Protein AF-X0ZVK7-F1 (afdb_monomer_lite)

Radius of gyration: 13.41 Å; chains: 1; bounding box: 28×32×32 Å

Organism: NCBI:txid412755

Sequence (86 aa):
AAPDYQLLEEEDSQGQTHLSLIISLEVGVVDESDVIATVLSELRRAPHPGKLTAGVWAQAKLLRVKRMQPISQRGKVWTLHLTKTE

Structure (mmCIF, N/CA/C/O backbone):
data_AF-X0ZVK7-F1
#
_entry.id   AF-X0ZVK7-F1
#
loop_
_atom_site.group_PDB
_atom_site.id
_atom_site.type_symbol
_atom_site.label_atom_id
_atom_site.label_alt_id
_atom_site.label_comp_id
_atom_site.label_asym_id
_atom_site.label_entity_id
_atom_site.label_seq_id
_atom_site.pdbx_PDB_ins_code
_atom_site.Cartn_x
_atom_site.Cartn_y
_atom_site.Cartn_z
_atom_site.occupancy
_atom_site.B_iso_or_equiv
_atom_site.auth_seq_id
_atom_site.auth_comp_id
_atom_site.auth_asym_id
_atom_site.auth_atom_id
_atom_site.pdbx_PDB_model_num
ATOM 1 N N . ALA A 1 1 ? 13.070 11.726 -12.585 1.00 71.25 1 ALA A N 1
ATOM 2 C CA . ALA A 1 1 ? 11.876 11.030 -13.094 1.00 71.25 1 ALA A CA 1
ATOM 3 C C . ALA A 1 1 ? 10.877 10.903 -11.953 1.00 71.25 1 ALA A C 1
ATOM 5 O O . ALA A 1 1 ? 11.318 10.850 -10.806 1.00 71.25 1 ALA A O 1
ATOM 6 N N . ALA A 1 2 ? 9.575 10.924 -12.245 1.00 79.44 2 ALA A N 1
ATOM 7 C CA . ALA A 1 2 ? 8.560 10.588 -11.248 1.00 79.44 2 ALA A CA 1
ATOM 8 C C . ALA A 1 2 ? 8.715 9.108 -10.834 1.00 79.44 2 ALA A C 1
ATOM 10 O O . ALA A 1 2 ? 9.232 8.323 -11.630 1.00 79.44 2 ALA A O 1
ATOM 11 N N . PRO A 1 3 ? 8.360 8.724 -9.596 1.00 90.44 3 PRO A N 1
ATOM 12 C CA . PRO A 1 3 ? 8.475 7.333 -9.164 1.00 90.44 3 PRO A CA 1
ATOM 13 C C . PRO A 1 3 ? 7.393 6.447 -9.803 1.00 90.44 3 PRO A C 1
ATOM 15 O O . PRO A 1 3 ? 6.279 6.897 -10.040 1.00 90.44 3 PRO A O 1
ATOM 18 N N . ASP A 1 4 ? 7.680 5.161 -10.005 1.00 94.25 4 ASP A N 1
ATOM 19 C CA . ASP A 1 4 ? 6.694 4.209 -10.553 1.00 94.25 4 ASP A CA 1
ATOM 20 C C . ASP A 1 4 ? 5.503 3.977 -9.611 1.00 94.25 4 ASP A C 1
ATOM 22 O O . ASP A 1 4 ? 4.393 3.663 -10.045 1.00 94.25 4 ASP A O 1
ATOM 26 N N . TYR A 1 5 ? 5.732 4.149 -8.308 1.00 94.81 5 TYR A N 1
ATOM 27 C CA . TYR A 1 5 ? 4.713 4.062 -7.275 1.00 94.81 5 TYR A CA 1
ATOM 28 C C . TYR A 1 5 ? 5.003 5.012 -6.111 1.00 94.81 5 TYR A C 1
ATOM 30 O O . TYR A 1 5 ? 6.152 5.373 -5.839 1.00 94.81 5 TYR A O 1
ATOM 38 N N . GLN A 1 6 ? 3.953 5.372 -5.381 1.00 94.50 6 GLN A N 1
ATOM 39 C CA . GLN A 1 6 ? 4.025 6.190 -4.177 1.00 94.50 6 GLN A CA 1
ATOM 40 C C . GLN A 1 6 ? 2.962 5.732 -3.179 1.00 94.50 6 GLN A C 1
ATOM 42 O O . GLN A 1 6 ? 1.805 5.559 -3.540 1.00 94.50 6 GLN A O 1
ATOM 47 N N . LEU A 1 7 ? 3.350 5.537 -1.922 1.00 93.38 7 LEU A N 1
ATOM 48 C CA . LEU A 1 7 ? 2.409 5.304 -0.836 1.00 93.38 7 LEU A CA 1
ATOM 49 C C . LEU A 1 7 ? 1.892 6.651 -0.333 1.00 93.38 7 LEU A C 1
ATOM 51 O O . LEU A 1 7 ? 2.681 7.543 -0.020 1.00 93.38 7 LEU A O 1
ATOM 55 N N . LEU A 1 8 ? 0.581 6.781 -0.242 1.00 91.75 8 LEU A N 1
ATOM 56 C CA . LEU A 1 8 ? -0.112 7.963 0.229 1.00 91.75 8 LEU A CA 1
ATOM 57 C C . LEU A 1 8 ? -1.006 7.568 1.399 1.00 91.75 8 LEU A C 1
ATOM 59 O O . LEU A 1 8 ? -1.824 6.662 1.278 1.00 91.75 8 LEU A O 1
ATOM 63 N N . GLU A 1 9 ? -0.849 8.241 2.525 1.00 91.12 9 GLU A N 1
ATOM 64 C CA . GLU A 1 9 ? -1.781 8.149 3.643 1.00 91.12 9 GLU A CA 1
ATOM 65 C C . GLU A 1 9 ? -2.864 9.213 3.465 1.00 91.12 9 GLU A C 1
ATOM 67 O O . GLU A 1 9 ? -2.545 10.392 3.329 1.00 91.12 9 GLU A O 1
ATOM 72 N N . GLU A 1 10 ? -4.130 8.805 3.429 1.00 88.56 10 GLU A N 1
ATOM 73 C CA . GLU A 1 10 ? -5.267 9.686 3.146 1.00 88.56 10 GLU A CA 1
ATOM 74 C C . GLU A 1 10 ? -6.346 9.529 4.200 1.00 88.56 10 GLU A C 1
ATOM 76 O O . GLU A 1 10 ? -6.648 8.415 4.611 1.00 88.56 10 GLU A O 1
ATOM 81 N N . GLU A 1 11 ? -6.982 10.628 4.580 1.00 87.56 11 GLU A N 1
ATOM 82 C CA . GLU A 1 11 ? -8.193 10.592 5.396 1.00 87.56 11 GLU A CA 1
ATOM 83 C C . GLU A 1 11 ? -9.424 10.767 4.500 1.00 87.56 11 GLU A C 1
ATOM 85 O O . GLU A 1 11 ? -9.455 11.650 3.632 1.00 87.56 11 GLU A O 1
ATOM 90 N N . ASP A 1 12 ? -10.419 9.895 4.668 1.00 83.81 12 ASP A N 1
ATOM 91 C CA . ASP A 1 12 ? -11.703 10.025 3.984 1.00 83.81 12 ASP A CA 1
ATOM 92 C C . ASP A 1 12 ? -12.663 10.984 4.711 1.00 83.81 12 ASP A C 1
ATOM 94 O O . ASP A 1 12 ? -12.406 11.465 5.811 1.00 83.81 12 ASP A O 1
ATOM 98 N N . SER A 1 13 ? -13.817 11.252 4.096 1.00 85.31 13 SER A N 1
ATOM 99 C CA . SER A 1 13 ? -14.843 12.146 4.659 1.00 85.31 13 SER A CA 1
ATOM 100 C C . SER A 1 13 ? -15.424 11.705 6.015 1.00 85.31 13 SER A C 1
ATOM 102 O O . SER A 1 13 ? -16.101 12.496 6.666 1.00 85.31 13 SER A O 1
ATOM 104 N N . GLN A 1 14 ? -15.195 10.456 6.440 1.00 85.62 14 GLN A N 1
ATOM 105 C CA . GLN A 1 14 ? -15.620 9.933 7.742 1.00 85.62 14 GLN A CA 1
ATOM 106 C C . GLN A 1 14 ? -14.503 10.008 8.795 1.00 85.62 14 GLN A C 1
ATOM 108 O O . GLN A 1 14 ? -14.696 9.539 9.918 1.00 85.62 14 GLN A O 1
ATOM 113 N N . GLY A 1 15 ? -13.348 10.591 8.458 1.00 84.19 15 GLY A N 1
ATOM 114 C CA . GLY A 1 15 ? -12.184 10.648 9.337 1.00 84.19 15 GLY A CA 1
ATOM 115 C C . GLY A 1 15 ? -11.409 9.329 9.394 1.00 84.19 15 GLY A C 1
ATOM 116 O O . GLY A 1 15 ? -10.628 9.120 10.322 1.00 84.19 15 GLY A O 1
ATOM 117 N N . GLN A 1 16 ? -11.640 8.398 8.458 1.00 83.44 16 GLN A N 1
ATOM 118 C CA . GLN A 1 16 ? -10.915 7.133 8.430 1.00 83.44 16 GLN A CA 1
ATOM 119 C C . GLN A 1 16 ? -9.671 7.238 7.550 1.00 83.44 16 GLN A C 1
ATOM 121 O O . GLN A 1 16 ? -9.746 7.586 6.370 1.00 83.44 16 GLN A O 1
ATOM 126 N N . THR A 1 17 ? -8.521 6.896 8.132 1.00 85.31 17 THR A N 1
ATOM 127 C CA . T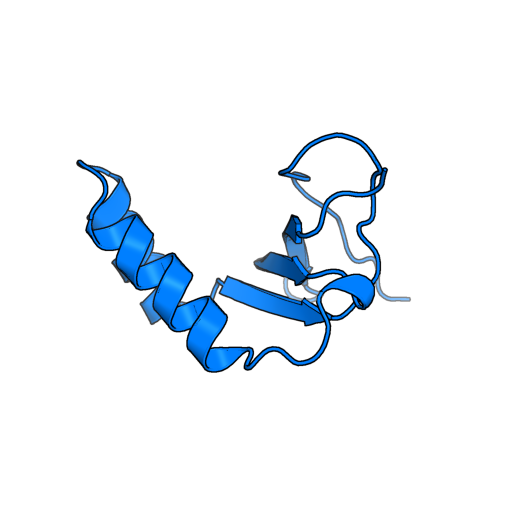HR A 1 17 ? -7.243 6.849 7.425 1.00 85.31 17 THR A CA 1
ATOM 128 C C . THR A 1 17 ? -7.126 5.586 6.574 1.00 85.31 17 THR A C 1
ATOM 130 O O . THR A 1 17 ? -7.296 4.470 7.067 1.00 85.31 17 THR A O 1
ATOM 13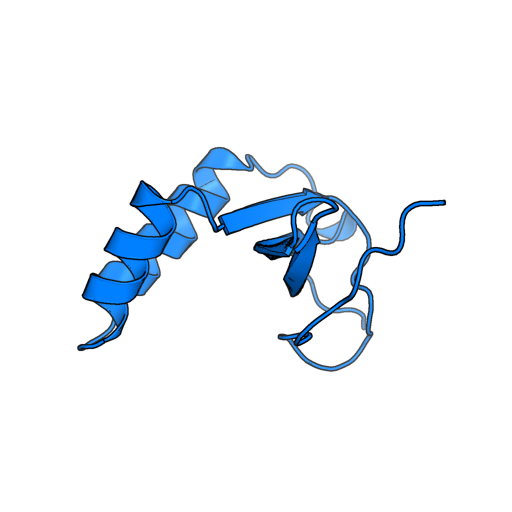3 N N . HIS A 1 18 ? -6.763 5.761 5.309 1.00 88.25 18 HIS A N 1
ATOM 134 C CA . HIS A 1 18 ? -6.452 4.714 4.342 1.00 88.25 18 HIS A CA 1
ATOM 135 C C . HIS A 1 18 ? -5.026 4.886 3.822 1.00 88.25 18 HIS A C 1
ATOM 137 O O . HIS A 1 18 ? -4.463 5.979 3.828 1.00 88.25 18 HIS A O 1
ATOM 143 N N . LEU A 1 19 ? -4.452 3.796 3.326 1.00 92.44 19 LEU A N 1
ATOM 144 C CA . LEU A 1 19 ? -3.181 3.789 2.619 1.00 92.44 19 LEU A CA 1
ATOM 145 C C . LEU A 1 19 ? -3.435 3.497 1.144 1.00 92.44 19 LEU A C 1
ATOM 147 O O . LEU A 1 19 ? -3.812 2.388 0.769 1.00 92.44 19 LEU A O 1
ATOM 151 N N . SER A 1 20 ? -3.190 4.480 0.294 1.00 94.00 20 SER A N 1
ATOM 152 C CA . SER A 1 20 ? -3.269 4.343 -1.153 1.00 94.00 20 SER A CA 1
ATOM 153 C C . SER A 1 20 ? -1.880 4.128 -1.731 1.00 94.00 20 SER A C 1
ATOM 155 O O . SER A 1 20 ? -1.014 4.995 -1.657 1.00 94.00 20 SER A O 1
ATOM 157 N N . LEU A 1 21 ? -1.659 2.979 -2.359 1.00 95.81 21 LEU A N 1
ATOM 158 C CA . LEU A 1 21 ? -0.528 2.782 -3.248 1.00 95.81 21 LEU A CA 1
ATOM 159 C C . LEU A 1 21 ? -0.886 3.370 -4.615 1.00 95.81 21 LEU A C 1
ATOM 161 O O . LEU A 1 21 ? -1.593 2.755 -5.416 1.00 95.81 21 LEU A O 1
ATOM 165 N N . ILE A 1 22 ? -0.412 4.585 -4.870 1.00 96.00 22 ILE A N 1
ATOM 166 C CA . ILE A 1 22 ? -0.457 5.194 -6.194 1.00 96.00 22 ILE A CA 1
ATOM 167 C C . ILE A 1 22 ? 0.514 4.433 -7.089 1.00 96.00 22 ILE A C 1
ATOM 169 O O . ILE A 1 22 ? 1.679 4.273 -6.730 1.00 96.00 22 ILE A O 1
ATOM 173 N N . ILE A 1 23 ? 0.052 3.996 -8.257 1.00 96.44 23 ILE A N 1
ATOM 174 C CA . ILE A 1 23 ? 0.894 3.387 -9.287 1.00 96.44 23 ILE A CA 1
ATOM 175 C C . ILE A 1 23 ? 0.759 4.212 -10.560 1.00 96.44 23 ILE A C 1
ATOM 177 O O . ILE A 1 23 ? -0.353 4.390 -11.069 1.00 96.44 23 ILE A O 1
ATOM 181 N N . SER A 1 24 ? 1.900 4.671 -11.078 1.00 95.00 24 SER A N 1
ATOM 182 C CA . SER A 1 24 ? 1.971 5.464 -12.302 1.00 95.00 24 SER A CA 1
ATOM 183 C C . SER A 1 24 ? 1.324 4.728 -13.474 1.00 95.00 24 SER A C 1
ATOM 185 O O . SER A 1 24 ? 1.456 3.507 -13.632 1.00 95.00 24 SER A O 1
ATOM 187 N N . LEU A 1 25 ? 0.640 5.488 -14.332 1.00 93.50 25 LEU A N 1
ATOM 188 C CA . LEU A 1 25 ? 0.061 4.969 -15.572 1.00 93.50 25 LEU A CA 1
ATOM 189 C C . LEU A 1 25 ? 1.142 4.452 -16.536 1.00 93.50 25 LEU A C 1
ATOM 191 O O . LEU A 1 25 ? 0.870 3.551 -17.325 1.00 93.50 25 LEU A O 1
ATOM 195 N N . GLU A 1 26 ? 2.372 4.960 -16.418 1.00 94.44 26 GLU A N 1
ATOM 196 C CA . GLU A 1 26 ? 3.527 4.568 -17.239 1.00 94.44 26 GLU A CA 1
ATOM 197 C C . GLU A 1 26 ? 3.991 3.126 -16.977 1.00 94.44 26 GLU A C 1
ATOM 199 O O . GLU A 1 26 ? 4.622 2.522 -17.838 1.00 94.44 26 GLU A O 1
ATOM 204 N N . VAL A 1 27 ? 3.611 2.538 -15.835 1.00 94.56 27 VAL A N 1
ATOM 205 C CA . VAL A 1 27 ? 3.894 1.129 -15.497 1.00 94.56 27 VAL A CA 1
ATOM 206 C C . VAL A 1 27 ? 3.116 0.150 -16.397 1.00 94.56 27 VAL A C 1
ATOM 208 O O . VAL A 1 27 ? 3.466 -1.024 -16.480 1.00 94.56 27 VAL A O 1
ATOM 211 N N . GLY A 1 28 ? 2.080 0.611 -17.109 1.00 94.25 28 GLY A N 1
ATOM 212 C CA . GLY A 1 28 ? 1.255 -0.234 -17.979 1.00 94.25 28 GLY A CA 1
ATOM 213 C C . GLY A 1 28 ? 0.123 -0.948 -17.234 1.00 94.25 28 GLY A C 1
ATOM 214 O O . GLY A 1 28 ? -0.348 -0.465 -16.206 1.00 94.25 28 GLY A O 1
ATOM 215 N N . VAL A 1 29 ? -0.373 -2.062 -17.780 1.00 95.12 29 VAL A N 1
ATOM 216 C CA . VAL A 1 29 ? -1.503 -2.811 -17.198 1.00 95.12 29 VAL A CA 1
ATOM 217 C C . VAL A 1 29 ? -1.056 -3.528 -15.925 1.00 95.12 29 VAL A C 1
ATOM 219 O O . VAL A 1 29 ? -0.071 -4.260 -15.936 1.00 95.12 29 VAL A O 1
ATOM 222 N N . VAL A 1 30 ? -1.800 -3.325 -14.838 1.00 95.75 30 VAL A N 1
ATOM 223 C CA . VAL A 1 30 ? -1.535 -3.911 -13.521 1.00 95.75 30 VAL A CA 1
ATOM 224 C C . VAL A 1 30 ? -2.866 -4.348 -12.913 1.00 95.75 30 VAL A C 1
ATOM 226 O O . VAL A 1 30 ? -3.821 -3.573 -12.937 1.00 95.75 30 VAL A O 1
ATOM 229 N N . ASP A 1 31 ? -2.924 -5.563 -12.366 1.00 96.50 31 ASP A N 1
ATOM 230 C CA . ASP A 1 31 ? -4.063 -6.022 -11.567 1.00 96.50 31 ASP A CA 1
ATOM 231 C C . ASP A 1 31 ? -3.931 -5.494 -10.130 1.00 96.50 31 ASP A C 1
ATOM 233 O O . ASP A 1 31 ? -2.956 -5.762 -9.423 1.00 96.50 31 ASP A O 1
ATOM 237 N N . GLU A 1 32 ? -4.909 -4.702 -9.697 1.00 95.88 32 GLU A N 1
ATOM 238 C CA . GLU A 1 32 ? -4.900 -4.059 -8.382 1.00 95.88 32 GLU A CA 1
ATOM 239 C C . GLU A 1 32 ? -4.982 -5.068 -7.226 1.00 95.88 32 GLU A C 1
ATOM 241 O O . GLU A 1 32 ? -4.380 -4.857 -6.169 1.00 95.88 32 GLU A O 1
ATOM 246 N N . SER A 1 33 ? -5.685 -6.184 -7.426 1.00 95.75 33 SER A N 1
ATOM 247 C CA . SER A 1 33 ? -5.823 -7.241 -6.423 1.00 95.75 33 SER A CA 1
ATOM 248 C C . SER A 1 33 ? -4.504 -7.985 -6.239 1.00 95.75 33 SER A C 1
ATOM 250 O O . SER A 1 33 ? -4.091 -8.227 -5.100 1.00 95.75 33 SER A O 1
ATOM 252 N N . ASP A 1 34 ? -3.804 -8.274 -7.337 1.00 97.38 34 ASP A N 1
ATOM 253 C CA . ASP A 1 34 ? -2.486 -8.917 -7.302 1.00 97.38 34 ASP A CA 1
ATOM 254 C C . ASP A 1 34 ? -1.436 -8.023 -6.641 1.00 97.38 34 ASP A C 1
ATOM 256 O O . ASP A 1 34 ? -0.592 -8.503 -5.878 1.00 97.38 34 ASP A O 1
ATOM 260 N N . VAL A 1 35 ? -1.508 -6.707 -6.857 1.00 97.00 35 VAL A N 1
ATOM 261 C CA . VAL A 1 35 ? -0.653 -5.740 -6.157 1.00 97.00 35 VAL A CA 1
ATOM 262 C C . VAL A 1 35 ? -0.893 -5.791 -4.653 1.00 97.00 35 VAL A C 1
ATOM 264 O O . VAL A 1 35 ? 0.062 -5.920 -3.884 1.00 97.00 35 VAL A O 1
ATOM 267 N N . ILE A 1 36 ? -2.152 -5.701 -4.217 1.00 96.25 36 ILE A N 1
ATOM 268 C CA . ILE A 1 36 ? -2.499 -5.739 -2.790 1.00 96.25 36 ILE A CA 1
ATOM 269 C C . ILE A 1 36 ? -2.022 -7.059 -2.175 1.00 96.25 36 ILE A C 1
ATOM 271 O O . ILE A 1 36 ? -1.385 -7.054 -1.117 1.00 96.25 36 ILE A O 1
ATOM 275 N N . ALA A 1 37 ? -2.268 -8.185 -2.851 1.00 96.44 37 ALA A N 1
ATOM 276 C CA . ALA A 1 37 ? -1.812 -9.499 -2.412 1.00 96.44 37 ALA A CA 1
ATOM 277 C C . ALA A 1 37 ? -0.282 -9.562 -2.293 1.00 96.44 37 ALA A C 1
ATOM 279 O O . ALA A 1 37 ? 0.236 -10.069 -1.294 1.00 96.44 37 ALA A O 1
ATOM 280 N N . THR A 1 38 ? 0.435 -8.989 -3.262 1.00 96.44 38 THR A N 1
ATOM 281 C CA . THR A 1 38 ? 1.900 -8.922 -3.271 1.00 96.44 38 THR A CA 1
ATOM 282 C C . THR A 1 38 ? 2.426 -8.108 -2.089 1.00 96.44 38 THR A C 1
ATOM 284 O O . THR A 1 38 ? 3.262 -8.603 -1.334 1.00 96.44 38 THR A O 1
ATOM 287 N N . VAL A 1 39 ? 1.903 -6.901 -1.851 1.00 94.50 39 VAL A N 1
ATOM 288 C CA . VAL A 1 39 ? 2.338 -6.049 -0.728 1.00 94.50 39 VAL A CA 1
ATOM 289 C C . VAL A 1 39 ? 2.087 -6.733 0.615 1.00 94.50 39 VAL A C 1
ATOM 291 O O . VAL A 1 39 ? 2.977 -6.785 1.465 1.00 94.50 39 VAL A O 1
ATOM 294 N N . LEU A 1 40 ? 0.894 -7.299 0.814 1.00 94.44 40 LEU A N 1
ATOM 295 C CA . LEU A 1 40 ? 0.562 -8.009 2.050 1.00 94.44 40 LEU A CA 1
ATOM 296 C C . LEU A 1 40 ? 1.435 -9.256 2.243 1.00 94.44 40 LEU A C 1
ATOM 298 O O . LEU A 1 40 ? 1.825 -9.556 3.371 1.00 94.44 40 LEU A O 1
ATOM 302 N N . SER A 1 41 ? 1.754 -9.978 1.165 1.00 94.88 41 SER A N 1
ATOM 303 C CA . SER A 1 41 ? 2.674 -11.119 1.201 1.00 94.88 41 SER A CA 1
ATOM 304 C C . SER A 1 41 ? 4.069 -10.691 1.658 1.00 94.88 41 SER A C 1
ATOM 306 O O . SER A 1 41 ? 4.609 -11.270 2.600 1.00 94.88 41 SER A O 1
ATOM 308 N N . GLU A 1 42 ? 4.624 -9.631 1.073 1.00 93.75 42 GLU A N 1
ATOM 309 C CA . GLU A 1 42 ? 5.959 -9.146 1.429 1.00 93.75 42 GLU A CA 1
ATOM 310 C C . GLU A 1 42 ? 6.018 -8.596 2.863 1.00 93.75 42 GLU A C 1
ATOM 312 O O . GLU A 1 42 ? 6.952 -8.903 3.606 1.00 93.75 42 GLU A O 1
ATOM 317 N N . LEU A 1 43 ? 4.974 -7.902 3.331 1.00 90.56 43 LEU A N 1
ATOM 318 C CA . LEU A 1 43 ? 4.881 -7.474 4.733 1.00 90.56 43 LEU A CA 1
ATOM 319 C C . LEU A 1 43 ? 4.840 -8.658 5.711 1.00 90.56 43 LEU A C 1
ATOM 321 O O . LEU A 1 43 ? 5.449 -8.588 6.778 1.00 90.56 43 LEU A O 1
ATOM 325 N N . ARG A 1 44 ? 4.178 -9.770 5.359 1.00 90.62 44 ARG A N 1
ATOM 326 C CA . ARG A 1 44 ? 4.169 -10.988 6.196 1.00 90.62 44 ARG A CA 1
ATOM 327 C C . ARG A 1 44 ? 5.542 -11.639 6.319 1.00 90.62 44 ARG A C 1
ATOM 329 O O . ARG A 1 44 ? 5.782 -12.325 7.312 1.00 90.62 44 ARG A O 1
ATOM 336 N N . ARG A 1 45 ? 6.403 -11.461 5.315 1.00 90.38 45 ARG A N 1
ATOM 337 C CA . ARG A 1 45 ? 7.768 -12.006 5.283 1.00 90.38 45 ARG A CA 1
ATOM 338 C C . ARG A 1 45 ? 8.751 -11.153 6.082 1.00 90.38 45 ARG A C 1
ATOM 340 O O . ARG A 1 45 ? 9.797 -11.663 6.477 1.00 90.38 45 ARG A O 1
ATOM 347 N N . ALA A 1 46 ? 8.422 -9.888 6.343 1.00 85.00 46 ALA A N 1
ATOM 348 C CA . ALA A 1 46 ? 9.238 -9.022 7.179 1.00 85.00 46 ALA A CA 1
ATOM 349 C C . ALA A 1 46 ? 9.233 -9.488 8.658 1.00 85.00 46 ALA A C 1
ATOM 351 O O . ALA A 1 46 ? 8.215 -9.997 9.146 1.00 85.00 46 ALA A O 1
ATOM 352 N N . PRO A 1 47 ? 10.346 -9.302 9.401 1.00 82.00 47 PRO A N 1
ATOM 353 C CA . PRO A 1 47 ? 10.401 -9.554 10.843 1.00 82.00 47 PRO A CA 1
ATOM 354 C C . PRO A 1 47 ? 9.317 -8.780 11.606 1.00 82.00 47 PRO A C 1
ATOM 356 O O . PRO A 1 47 ? 8.730 -7.831 11.083 1.00 82.00 47 PRO A O 1
ATOM 359 N N . HIS A 1 48 ? 9.053 -9.152 12.864 1.00 69.44 48 HIS A N 1
ATOM 360 C CA . HIS A 1 48 ? 8.134 -8.375 13.709 1.00 69.44 48 HIS A CA 1
ATOM 361 C C . HIS A 1 48 ? 8.565 -6.897 13.718 1.00 69.44 48 HIS A C 1
ATOM 363 O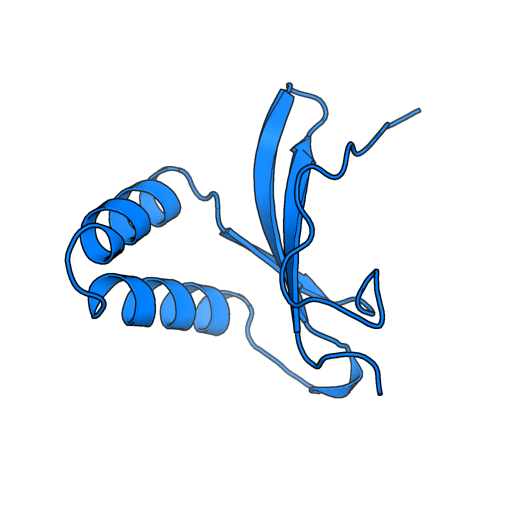 O . HIS A 1 48 ? 9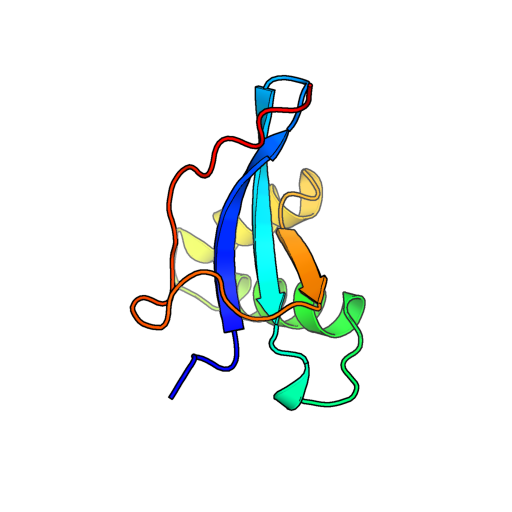.746 -6.641 13.957 1.00 69.44 48 HIS A O 1
ATOM 369 N N . PRO A 1 49 ? 7.664 -5.933 13.428 1.00 77.50 49 PRO A N 1
ATOM 370 C CA . PRO A 1 49 ? 6.191 -5.998 13.437 1.00 77.50 49 PRO A CA 1
ATOM 371 C C . PRO A 1 49 ? 5.476 -6.302 12.097 1.00 77.50 49 PRO A C 1
ATOM 373 O O . PRO A 1 49 ? 4.247 -6.345 12.077 1.00 77.50 49 PRO A O 1
ATOM 376 N N . GLY A 1 50 ? 6.182 -6.549 10.987 1.00 79.00 50 GLY A N 1
ATOM 377 C CA . GLY A 1 50 ? 5.587 -6.620 9.638 1.00 79.00 50 GLY A CA 1
ATOM 378 C C . GLY A 1 50 ? 4.429 -7.616 9.478 1.00 79.00 50 GLY A C 1
ATOM 379 O O . GLY A 1 50 ? 3.397 -7.286 8.889 1.00 79.00 50 GLY A O 1
ATOM 380 N N . LYS A 1 51 ? 4.536 -8.803 10.089 1.00 83.56 51 LYS A N 1
ATOM 381 C CA . LYS A 1 51 ? 3.473 -9.826 10.072 1.00 83.56 51 LYS A CA 1
ATOM 382 C C . LYS A 1 51 ? 2.172 -9.371 10.743 1.00 83.56 51 LYS A C 1
ATOM 384 O O . LYS A 1 51 ? 1.096 -9.685 10.234 1.00 83.56 51 LYS A O 1
ATOM 389 N N . LEU A 1 52 ? 2.260 -8.643 11.860 1.00 86.56 52 LEU A N 1
ATOM 390 C CA . LEU A 1 52 ? 1.087 -8.087 12.544 1.00 86.56 52 LEU A CA 1
ATOM 391 C C . LEU A 1 52 ? 0.454 -6.985 11.693 1.00 86.56 52 LEU A C 1
ATOM 393 O O . LEU A 1 52 ? -0.753 -7.011 11.459 1.00 86.56 52 LEU A O 1
ATOM 397 N N . THR A 1 53 ? 1.280 -6.084 11.153 1.00 86.31 53 THR A N 1
ATOM 398 C CA . THR A 1 53 ? 0.844 -5.007 10.256 1.00 86.31 53 THR A CA 1
ATOM 399 C C . THR A 1 53 ? 0.082 -5.550 9.047 1.00 86.31 53 THR A C 1
ATOM 401 O O . THR A 1 53 ? -1.020 -5.090 8.763 1.00 86.31 53 THR A O 1
ATOM 404 N N . ALA A 1 54 ? 0.607 -6.584 8.381 1.00 88.31 54 ALA A N 1
ATOM 405 C CA . ALA A 1 54 ? -0.063 -7.211 7.243 1.00 88.31 54 ALA A CA 1
ATOM 406 C C . ALA A 1 54 ? -1.437 -7.800 7.607 1.00 88.31 54 ALA A C 1
ATOM 408 O O . ALA A 1 54 ? -2.365 -7.748 6.803 1.00 88.31 54 ALA A O 1
ATOM 409 N N . GLY A 1 55 ? -1.570 -8.371 8.809 1.00 88.19 55 GLY A N 1
ATOM 410 C CA . GLY A 1 55 ? -2.844 -8.886 9.312 1.00 88.19 55 GLY A CA 1
ATOM 411 C C . GLY A 1 55 ? -3.873 -7.775 9.510 1.00 88.19 55 GLY A C 1
ATOM 412 O O . GLY A 1 55 ? -4.982 -7.867 8.985 1.00 88.19 55 GLY A O 1
ATOM 413 N N . VAL A 1 56 ? -3.480 -6.699 10.198 1.00 89.88 56 VAL A N 1
ATOM 414 C CA . VAL A 1 56 ? -4.346 -5.537 10.457 1.00 89.88 56 VAL A CA 1
ATOM 415 C C . VAL A 1 56 ? -4.782 -4.873 9.151 1.00 89.88 56 VAL A C 1
ATOM 417 O O . VAL A 1 56 ? -5.972 -4.640 8.951 1.00 89.88 56 VAL A O 1
ATOM 420 N N . TRP A 1 57 ? -3.847 -4.617 8.232 1.00 91.38 57 TRP A N 1
ATOM 421 C CA . TRP A 1 57 ? -4.149 -3.955 6.959 1.00 91.38 57 TRP A CA 1
ATOM 422 C C . TRP A 1 57 ? -5.085 -4.781 6.079 1.00 91.38 57 TRP A C 1
ATOM 424 O O . TRP A 1 57 ? -5.981 -4.216 5.451 1.00 91.38 57 TRP A O 1
ATOM 434 N N . ALA A 1 58 ? -4.916 -6.106 6.062 1.00 89.62 58 ALA A N 1
ATOM 435 C CA . ALA A 1 58 ? -5.807 -7.006 5.338 1.00 89.62 58 ALA A CA 1
ATOM 436 C C . ALA A 1 58 ? -7.220 -7.018 5.942 1.00 89.62 58 ALA A C 1
ATOM 438 O O . ALA A 1 58 ? -8.200 -6.887 5.211 1.00 89.62 58 ALA A O 1
ATOM 439 N N . GLN A 1 59 ? -7.332 -7.146 7.270 1.00 90.06 59 GLN A N 1
ATOM 440 C CA . GLN A 1 59 ? -8.624 -7.224 7.956 1.00 90.06 59 GLN A CA 1
ATOM 441 C C . GLN A 1 59 ? -9.430 -5.928 7.817 1.00 90.06 59 GLN A C 1
ATOM 443 O O . GLN A 1 59 ? -10.630 -5.975 7.558 1.00 90.06 59 GLN A O 1
ATOM 448 N N . ALA A 1 60 ? -8.771 -4.779 7.971 1.00 88.00 60 ALA A N 1
ATOM 449 C CA . ALA A 1 60 ? -9.413 -3.471 7.910 1.00 88.00 60 ALA A CA 1
ATOM 450 C C . ALA A 1 60 ? -9.505 -2.892 6.483 1.00 88.00 60 ALA A C 1
ATOM 452 O O . ALA A 1 60 ? -10.011 -1.788 6.315 1.00 88.00 60 ALA A O 1
ATOM 453 N N . LYS A 1 61 ? -9.044 -3.623 5.452 1.00 88.50 61 LYS A N 1
ATOM 454 C CA . LYS A 1 61 ? -9.014 -3.169 4.046 1.00 88.50 61 LYS A CA 1
ATOM 455 C C . LYS A 1 61 ? -8.365 -1.783 3.878 1.00 88.50 61 LYS A C 1
ATOM 457 O O . LYS A 1 61 ? -8.844 -0.952 3.109 1.00 88.50 61 LYS A O 1
ATOM 462 N N . LEU A 1 62 ? -7.275 -1.548 4.614 1.00 89.69 62 LEU A N 1
ATOM 463 C CA . LEU A 1 62 ? -6.608 -0.240 4.674 1.00 89.69 62 LEU A CA 1
ATOM 464 C C . LEU A 1 62 ? -5.777 0.063 3.427 1.00 89.69 62 LEU A C 1
ATOM 466 O O . LEU A 1 62 ? -5.601 1.231 3.101 1.00 89.69 62 LEU A O 1
ATOM 470 N N . LEU A 1 63 ? -5.259 -0.964 2.746 1.00 93.19 63 LEU A N 1
ATOM 471 C CA . LEU A 1 63 ? -4.461 -0.796 1.533 1.00 93.19 63 LEU A CA 1
ATOM 472 C C . LEU A 1 63 ? -5.360 -0.771 0.292 1.00 93.19 63 LEU A C 1
ATOM 474 O O . LEU A 1 63 ? -6.111 -1.716 0.047 1.00 93.19 63 LEU A O 1
ATOM 478 N N . ARG A 1 64 ? -5.235 0.285 -0.510 1.00 94.31 64 ARG A N 1
ATOM 479 C CA . ARG A 1 64 ? -5.935 0.485 -1.785 1.00 94.31 64 ARG A CA 1
ATOM 480 C C . ARG A 1 64 ? -4.926 0.771 -2.889 1.00 94.31 64 ARG A C 1
ATOM 482 O O . ARG A 1 64 ? -3.829 1.250 -2.611 1.00 94.31 64 ARG A O 1
ATOM 489 N N . VAL A 1 65 ? -5.297 0.516 -4.137 1.00 95.94 65 VAL A N 1
ATOM 490 C CA . VAL A 1 65 ? -4.506 0.929 -5.303 1.00 95.94 65 VAL A CA 1
ATOM 491 C C . VAL A 1 65 ? -5.191 2.118 -5.964 1.00 95.94 65 VAL A C 1
ATOM 493 O O . VAL A 1 65 ? -6.414 2.163 -6.061 1.00 95.94 65 VAL A O 1
ATOM 496 N N . LYS A 1 66 ? -4.399 3.106 -6.391 1.00 95.12 66 LYS A N 1
ATOM 497 C CA . LYS A 1 66 ? -4.866 4.234 -7.206 1.00 95.12 66 LYS A CA 1
ATOM 498 C C . LYS A 1 66 ? -4.020 4.336 -8.468 1.00 95.12 66 LYS A C 1
ATOM 500 O O . LYS A 1 66 ? -2.800 4.473 -8.405 1.00 95.12 66 LYS A O 1
ATOM 505 N N . ARG A 1 67 ? -4.664 4.297 -9.631 1.00 95.69 67 ARG A N 1
ATOM 506 C CA . ARG A 1 67 ? -4.008 4.441 -10.937 1.00 95.69 67 ARG A CA 1
ATOM 507 C C . ARG A 1 67 ? -4.003 5.912 -11.347 1.00 95.69 67 ARG A C 1
ATOM 509 O O . ARG A 1 67 ? -4.970 6.411 -11.910 1.00 95.69 67 ARG A O 1
ATOM 516 N N . MET A 1 68 ? -2.921 6.613 -11.023 1.00 93.81 68 MET A N 1
ATOM 517 C CA . MET A 1 68 ? -2.724 8.032 -11.338 1.00 93.81 68 MET A CA 1
ATOM 518 C C . MET A 1 68 ? -1.234 8.388 -11.314 1.00 93.81 68 MET A C 1
ATOM 520 O O . MET A 1 68 ? -0.405 7.588 -10.884 1.00 93.81 68 MET A O 1
ATOM 524 N N . GLN A 1 69 ? -0.879 9.589 -11.769 1.00 92.12 69 GLN A N 1
ATOM 525 C CA . GLN A 1 69 ? 0.491 10.086 -11.624 1.00 92.12 69 GLN A CA 1
ATOM 526 C C . GLN A 1 69 ? 0.826 10.338 -10.138 1.00 92.12 69 GLN A C 1
ATOM 528 O O . GLN A 1 69 ? -0.046 10.818 -9.407 1.00 92.12 69 GLN A O 1
ATOM 533 N 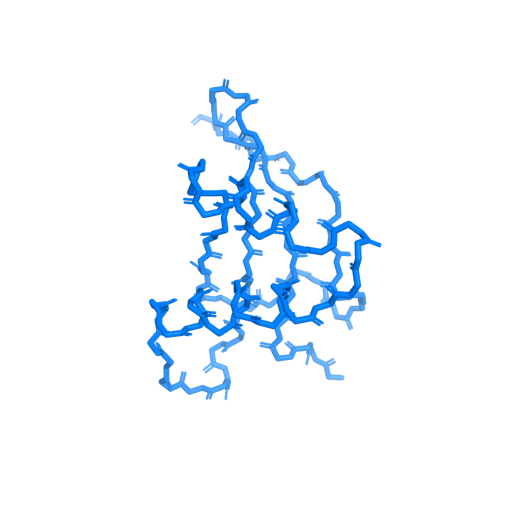N . PRO A 1 70 ? 2.056 10.037 -9.673 1.00 90.94 70 PRO A N 1
ATOM 534 C CA . PRO A 1 70 ? 2.480 10.328 -8.303 1.00 90.94 70 PRO A CA 1
ATOM 535 C C . PRO A 1 70 ? 2.349 11.815 -7.957 1.00 90.94 70 PRO A C 1
ATOM 537 O O . PRO A 1 70 ? 2.640 12.680 -8.784 1.00 90.94 70 PRO A O 1
ATOM 540 N N . ILE A 1 71 ? 1.974 12.113 -6.712 1.00 88.50 71 ILE A N 1
ATOM 541 C CA . ILE A 1 71 ? 1.738 13.486 -6.239 1.00 88.50 71 ILE A CA 1
ATOM 542 C C . ILE A 1 71 ? 3.047 14.271 -6.162 1.00 88.50 71 ILE A C 1
ATOM 544 O O . IL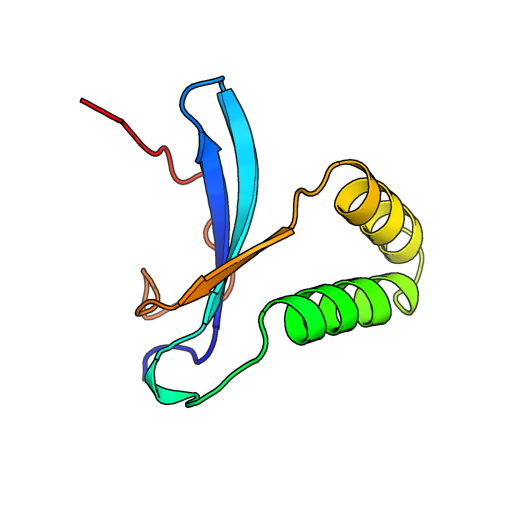E A 1 71 ? 3.092 15.454 -6.500 1.00 88.50 71 ILE A O 1
ATOM 548 N N . SER A 1 72 ? 4.136 13.621 -5.745 1.00 83.88 72 SER A N 1
ATOM 549 C CA . SER A 1 72 ? 5.458 14.242 -5.736 1.00 83.88 72 SER A CA 1
ATOM 550 C C . SER A 1 72 ? 6.474 13.470 -6.562 1.00 83.88 72 SER A C 1
ATOM 552 O O . SER A 1 72 ? 6.502 12.244 -6.617 1.00 83.88 72 SER A O 1
ATOM 554 N N . GLN A 1 73 ? 7.414 14.225 -7.128 1.00 78.94 73 GLN A N 1
ATOM 555 C CA . GLN A 1 73 ? 8.580 13.671 -7.817 1.00 78.94 73 GLN A CA 1
ATOM 556 C C . GLN A 1 73 ? 9.673 13.181 -6.847 1.00 78.94 73 GLN A C 1
ATOM 558 O O . GLN A 1 73 ? 10.708 12.682 -7.283 1.00 78.94 73 GLN A O 1
ATOM 563 N N . ARG A 1 74 ? 9.490 13.364 -5.531 1.00 76.06 74 ARG A N 1
ATOM 564 C CA . ARG A 1 74 ? 10.450 12.990 -4.480 1.00 76.06 74 ARG A CA 1
ATOM 565 C C . ARG A 1 74 ? 9.732 12.336 -3.306 1.00 76.06 74 ARG A C 1
ATOM 567 O O . ARG A 1 74 ? 8.733 12.872 -2.839 1.00 76.06 74 ARG A O 1
ATOM 574 N N . GLY A 1 75 ? 10.302 11.250 -2.789 1.00 75.50 75 GLY A N 1
ATOM 575 C CA . GLY A 1 75 ? 9.770 10.520 -1.637 1.00 75.50 75 GLY A CA 1
ATOM 576 C C . GLY A 1 75 ? 8.775 9.429 -2.036 1.00 75.50 75 GLY A C 1
ATOM 577 O O . GLY A 1 75 ? 7.874 9.647 -2.841 1.00 75.50 75 GLY A O 1
ATOM 578 N N . LYS A 1 76 ? 8.955 8.235 -1.463 1.00 81.31 76 LYS A N 1
ATOM 579 C CA . LYS A 1 76 ? 8.082 7.073 -1.701 1.00 81.31 76 LYS A CA 1
ATOM 580 C C . LYS A 1 76 ? 6.846 7.049 -0.804 1.00 81.31 76 LYS A C 1
ATOM 582 O O . LYS A 1 76 ? 5.939 6.275 -1.078 1.00 81.31 76 LYS A O 1
ATOM 587 N N . VAL A 1 77 ? 6.831 7.858 0.254 1.00 82.69 77 VAL A N 1
ATOM 588 C CA . VAL A 1 77 ? 5.739 7.942 1.227 1.00 82.69 77 VAL A CA 1
ATOM 589 C C . VAL A 1 77 ? 5.341 9.403 1.385 1.00 82.69 77 VAL A C 1
ATOM 591 O O . VAL A 1 77 ? 6.205 10.246 1.626 1.00 82.69 77 VAL A O 1
ATOM 594 N N . TRP A 1 78 ? 4.050 9.682 1.246 1.00 80.25 78 TRP A N 1
ATOM 595 C CA . TRP A 1 78 ? 3.420 10.947 1.601 1.00 80.25 78 TRP A CA 1
ATOM 596 C C . TRP A 1 78 ? 2.484 10.723 2.783 1.00 80.25 78 TRP A C 1
ATOM 598 O O . TRP A 1 78 ? 1.500 9.996 2.670 1.00 80.25 78 TRP A O 1
ATOM 608 N N . THR A 1 79 ? 2.820 11.326 3.919 1.00 74.31 79 THR A N 1
ATOM 609 C CA . THR A 1 79 ? 2.066 11.208 5.173 1.00 74.31 79 THR A CA 1
ATOM 610 C C . THR A 1 79 ? 0.954 12.251 5.249 1.00 74.31 79 THR A C 1
ATOM 612 O O . THR A 1 79 ? 1.201 13.419 4.948 1.00 74.31 79 THR A O 1
ATOM 615 N N . LEU A 1 80 ? -0.222 11.822 5.714 1.00 66.69 80 LEU A N 1
ATOM 616 C CA . LEU A 1 80 ? -1.405 12.630 6.028 1.00 66.69 80 LEU A CA 1
ATOM 617 C C . LEU A 1 80 ? -1.824 13.638 4.937 1.00 66.69 80 LEU A C 1
ATOM 619 O O . LEU A 1 80 ? -1.717 14.856 5.094 1.00 66.69 80 LEU A O 1
ATOM 623 N N . HIS A 1 81 ? -2.354 13.126 3.830 1.00 65.19 81 HIS A N 1
ATOM 624 C CA . HIS A 1 81 ? -3.053 13.922 2.831 1.00 65.19 81 HIS A CA 1
ATOM 625 C C . HIS A 1 81 ? -4.541 14.042 3.191 1.00 65.19 81 HIS A C 1
ATOM 627 O O . HIS A 1 81 ? -5.287 13.063 3.183 1.00 65.19 81 HIS A O 1
ATOM 633 N N . LEU A 1 82 ? -4.977 15.256 3.528 1.00 68.12 82 LEU A N 1
ATOM 634 C CA . LEU A 1 82 ? -6.373 15.534 3.859 1.00 68.12 82 LEU A CA 1
ATOM 635 C C . LEU A 1 82 ? -7.177 15.746 2.575 1.00 68.12 82 LEU A C 1
ATOM 637 O O . LEU A 1 82 ? -7.048 16.777 1.911 1.00 68.12 82 LEU A O 1
ATOM 641 N N . THR A 1 83 ? -8.038 14.786 2.244 1.00 63.62 83 THR A N 1
ATOM 642 C CA . THR A 1 83 ? -8.981 14.903 1.129 1.00 63.62 83 THR A CA 1
ATOM 643 C C . THR A 1 83 ? -10.146 15.798 1.554 1.00 63.62 83 THR A C 1
ATOM 645 O O . THR A 1 83 ? -11.169 15.330 2.049 1.00 63.62 83 THR A O 1
ATOM 648 N N . LYS A 1 84 ? -10.003 17.120 1.408 1.00 52.88 84 LYS A N 1
ATOM 649 C CA . LYS A 1 84 ? -11.127 18.035 1.632 1.00 52.88 84 LYS A CA 1
ATOM 650 C C . LYS A 1 84 ? -12.139 17.826 0.505 1.00 52.88 84 LYS A C 1
ATOM 652 O O . LYS A 1 84 ? -11.832 18.099 -0.651 1.00 52.88 84 LYS A O 1
ATOM 657 N N . THR A 1 85 ? -13.315 17.308 0.839 1.00 55.25 85 THR A N 1
ATOM 658 C CA . THR A 1 85 ? -14.444 17.256 -0.098 1.00 55.25 85 THR A CA 1
ATOM 659 C C . THR A 1 85 ? -15.261 18.530 0.128 1.00 55.25 85 THR A C 1
ATOM 661 O O . THR A 1 85 ? -15.600 18.815 1.278 1.00 55.25 85 THR A O 1
ATOM 664 N N . GLU A 1 86 ? -15.477 19.332 -0.918 1.00 40.12 86 GLU A N 1
ATOM 665 C CA . GLU A 1 86 ? -16.486 20.410 -0.915 1.00 40.12 86 GLU A CA 1
ATOM 666 C C . GLU A 1 86 ? -17.893 19.841 -1.113 1.00 40.12 86 GLU A C 1
ATOM 668 O O . GLU A 1 86 ? -18.020 18.833 -1.850 1.00 40.12 86 GLU A O 1
#

Secondary structure (DSSP, 8-state):
---SEEEEEEE-TTS-EEEEEEE-GGG----HHHHHHHHHHHHHHSTTTHHHHHHHHHHTT-EEEEES--S-SS-SEEEEEE----

Foldseek 3Di:
DADQWAWEWEADPVRDTAIEIEGECVVPDDDFVVVLVVCLVVLCVDDPPSVVVSVVCVVVVRYGYDYHGDPDSDDRYDPYDYPDDD

pLDDT: mean 86.84, std 10.8, range [40.12, 97.38]